Protein AF-A0A8S3CGR9-F1 (afdb_monomer)

Nearest PDB structures (foldseek):
  1qzr-assembly1_B  TM=9.239E-01  e=2.894E-05  Saccharomyces cerevisiae
  1pvg-assembly1_A  TM=9.282E-01  e=3.284E-05  Saccharomyces cerevisiae
  4gfh-assembly1_F  TM=9.311E-01  e=3.726E-05  Saccharomyces cerevisiae S288C
  4gfh-assembly1_A  TM=9.311E-01  e=3.726E-05  Saccharomyces cerevisiae S288C
  1pvg-assembly1_B  TM=9.231E-01  e=3.498E-05  Saccharomyces cerevisiae

Structure (mmCIF, N/CA/C/O backbone):
data_AF-A0A8S3CGR9-F1
#
_entry.id   AF-A0A8S3CGR9-F1
#
loop_
_atom_site.group_PDB
_atom_site.id
_atom_site.type_symbol
_atom_site.label_atom_id
_atom_site.label_alt_id
_atom_site.label_comp_id
_atom_site.label_asym_id
_atom_site.label_entity_id
_atom_site.label_seq_id
_atom_site.pdbx_PDB_ins_code
_atom_site.Cartn_x
_atom_site.Cartn_y
_atom_site.Cartn_z
_atom_site.occupancy
_atom_site.B_iso_or_equiv
_atom_site.auth_seq_id
_atom_site.auth_comp_id
_atom_site.auth_asym_id
_atom_site.auth_atom_id
_atom_site.pdbx_PDB_model_num
ATOM 1 N N . ASN A 1 1 ? 5.205 21.242 -3.071 1.00 43.91 1 ASN A N 1
ATOM 2 C CA . ASN A 1 1 ? 5.567 20.638 -4.378 1.00 43.91 1 ASN A CA 1
ATOM 3 C C . ASN A 1 1 ? 5.759 19.130 -4.229 1.00 43.91 1 ASN A C 1
ATOM 5 O O . ASN A 1 1 ? 6.881 18.669 -4.077 1.00 43.91 1 ASN A O 1
ATOM 9 N N . GLY A 1 2 ? 4.663 18.363 -4.201 1.00 44.00 2 GLY A N 1
ATOM 10 C CA . GLY A 1 2 ? 4.616 16.913 -3.925 1.00 44.00 2 GLY A CA 1
ATOM 11 C C . GLY A 1 2 ? 5.194 16.003 -5.021 1.00 44.00 2 GLY A C 1
ATOM 12 O O . GLY A 1 2 ? 4.574 15.010 -5.385 1.00 44.00 2 GLY A O 1
ATOM 13 N N . TYR A 1 3 ? 6.365 16.345 -5.561 1.00 49.44 3 TYR A N 1
ATOM 14 C CA . TYR A 1 3 ? 7.037 15.599 -6.629 1.00 49.44 3 TYR A CA 1
ATOM 15 C C . TYR A 1 3 ? 8.027 14.545 -6.114 1.00 49.44 3 TYR A C 1
ATOM 17 O O . TYR A 1 3 ? 8.349 13.625 -6.856 1.00 49.44 3 TYR A O 1
ATOM 25 N N . GLY A 1 4 ? 8.460 14.604 -4.848 1.00 45.16 4 GLY A N 1
ATOM 26 C CA . GLY A 1 4 ? 9.464 13.674 -4.306 1.00 45.16 4 GLY A CA 1
ATOM 27 C C . GLY A 1 4 ? 9.074 12.195 -4.445 1.00 45.16 4 GLY A C 1
ATOM 28 O O . GLY A 1 4 ? 9.861 11.396 -4.936 1.00 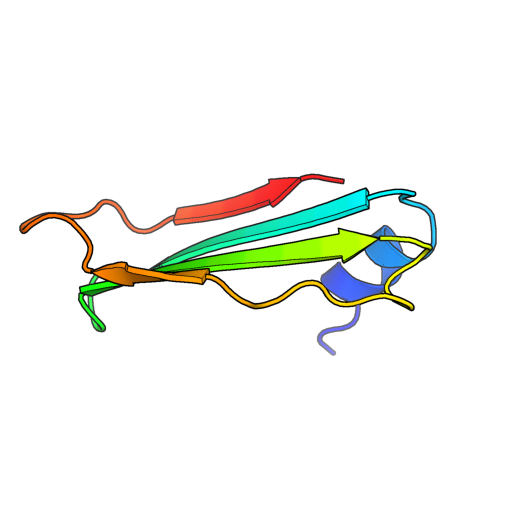45.16 4 GLY A O 1
ATOM 29 N N . ALA A 1 5 ? 7.817 11.847 -4.142 1.00 51.97 5 ALA A N 1
ATOM 30 C CA . ALA A 1 5 ? 7.312 10.474 -4.271 1.00 51.97 5 ALA A CA 1
ATOM 31 C C . ALA A 1 5 ? 7.033 10.037 -5.727 1.00 51.97 5 ALA A C 1
ATOM 33 O O . ALA A 1 5 ? 6.890 8.846 -5.998 1.00 51.97 5 ALA A O 1
ATOM 34 N N . LYS A 1 6 ? 6.949 10.984 -6.673 1.00 51.00 6 LYS A N 1
ATOM 35 C CA . LYS A 1 6 ? 6.772 10.708 -8.110 1.00 51.00 6 LYS A CA 1
ATOM 36 C C . LYS A 1 6 ? 8.106 10.607 -8.857 1.00 51.00 6 LYS A C 1
ATOM 38 O O . LYS A 1 6 ? 8.177 9.915 -9.864 1.00 51.00 6 LYS A O 1
ATOM 43 N N . VAL A 1 7 ? 9.171 11.245 -8.367 1.00 45.97 7 VAL A N 1
ATOM 44 C CA . VAL A 1 7 ? 10.486 11.230 -9.033 1.00 45.97 7 VAL A CA 1
ATOM 45 C C . VAL A 1 7 ? 11.266 9.945 -8.730 1.00 45.97 7 VAL A C 1
ATOM 47 O O . VAL A 1 7 ? 11.864 9.385 -9.642 1.00 45.97 7 VAL A O 1
ATOM 50 N N . THR A 1 8 ? 11.145 9.369 -7.526 1.00 48.56 8 THR A N 1
ATOM 51 C CA . THR A 1 8 ? 11.636 7.998 -7.241 1.00 48.56 8 THR A CA 1
ATOM 52 C C . THR A 1 8 ? 10.836 6.914 -7.994 1.00 48.56 8 THR A C 1
ATOM 54 O O . THR A 1 8 ? 11.217 5.751 -8.019 1.00 48.56 8 THR A O 1
ATOM 57 N N . ASN A 1 9 ? 9.736 7.291 -8.652 1.00 52.00 9 ASN A N 1
ATOM 58 C CA . ASN A 1 9 ? 8.742 6.395 -9.243 1.00 52.00 9 ASN A CA 1
ATOM 59 C C . ASN A 1 9 ? 8.993 6.048 -10.719 1.00 52.00 9 ASN A C 1
ATOM 61 O O . ASN A 1 9 ? 8.552 5.014 -11.212 1.00 52.00 9 ASN A O 1
ATOM 65 N N . ILE A 1 10 ? 9.731 6.897 -11.437 1.00 51.41 10 ILE A N 1
ATOM 66 C CA . ILE A 1 10 ? 9.997 6.701 -12.870 1.00 51.41 10 ILE A CA 1
ATOM 67 C C . ILE A 1 10 ? 11.087 5.647 -13.119 1.00 51.41 10 ILE A C 1
ATOM 69 O O . ILE A 1 10 ? 11.155 5.117 -14.221 1.00 51.41 10 ILE A O 1
ATOM 73 N N . PHE A 1 11 ? 11.893 5.269 -12.121 1.00 52.78 11 PHE A N 1
ATOM 74 C CA . PHE A 1 11 ? 12.977 4.285 -12.293 1.00 52.78 11 PHE A CA 1
ATOM 75 C C . PHE A 1 11 ? 12.707 2.902 -11.686 1.00 52.78 11 PHE A C 1
ATOM 77 O O . PHE A 1 11 ? 13.484 1.975 -11.919 1.00 52.78 11 PHE A O 1
ATOM 84 N N . SER A 1 12 ? 11.593 2.724 -10.977 1.00 53.19 12 SER A N 1
ATOM 85 C CA . SER A 1 12 ? 11.243 1.445 -10.361 1.00 53.19 12 SER A CA 1
ATOM 86 C C . SER A 1 12 ? 10.275 0.638 -11.215 1.00 53.19 12 SER A C 1
ATOM 88 O O . SER A 1 12 ? 9.209 1.106 -11.614 1.00 53.19 12 SER A O 1
ATOM 90 N N . LYS A 1 13 ? 10.641 -0.620 -11.492 1.00 66.00 13 LYS A N 1
ATOM 91 C CA . LYS A 1 13 ? 9.813 -1.560 -12.272 1.00 66.00 13 LYS A CA 1
ATOM 92 C C . LYS A 1 13 ? 8.492 -1.891 -11.566 1.00 66.00 13 LYS A C 1
ATOM 94 O O . LYS A 1 13 ? 7.507 -2.213 -12.233 1.00 66.00 13 LYS A O 1
ATOM 99 N N . LYS A 1 14 ? 8.472 -1.807 -10.234 1.00 75.62 14 LYS A N 1
ATOM 100 C CA . LYS A 1 14 ? 7.310 -2.065 -9.386 1.00 75.62 14 LYS A CA 1
ATOM 101 C C . LYS A 1 14 ? 7.331 -1.114 -8.200 1.00 75.62 14 LYS A C 1
ATOM 103 O O . LYS A 1 14 ? 8.300 -1.083 -7.466 1.00 75.62 14 LYS A O 1
ATOM 108 N N . PHE A 1 15 ? 6.243 -0.399 -7.979 1.00 83.31 15 PHE A N 1
ATOM 109 C CA . PHE A 1 1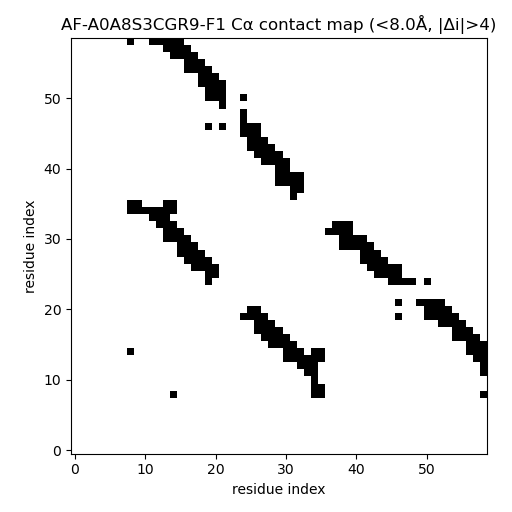5 ? 6.101 0.546 -6.883 1.00 83.31 15 PHE A CA 1
ATOM 110 C C . PHE A 1 15 ? 4.855 0.181 -6.081 1.00 83.31 15 PHE A C 1
ATOM 112 O O . PHE A 1 15 ? 3.783 0.021 -6.642 1.00 83.31 15 PHE A O 1
ATOM 119 N N . THR A 1 16 ? 4.970 -0.034 -4.778 1.00 85.12 16 THR A N 1
ATOM 120 C CA . THR A 1 16 ? 3.845 -0.375 -3.901 1.00 85.12 16 THR A CA 1
ATOM 121 C C . THR A 1 16 ? 3.784 0.612 -2.751 1.00 85.12 16 THR A C 1
ATOM 123 O O . THR A 1 16 ? 4.746 0.746 -1.999 1.00 85.12 16 THR A O 1
ATOM 126 N N . ILE A 1 17 ? 2.642 1.277 -2.605 1.00 87.88 17 ILE A N 1
ATOM 127 C CA . ILE A 1 17 ? 2.320 2.092 -1.436 1.00 87.88 17 ILE A CA 1
ATOM 128 C C . ILE A 1 17 ? 1.405 1.272 -0.547 1.00 87.88 17 ILE A C 1
ATOM 130 O O . ILE A 1 17 ? 0.385 0.763 -1.003 1.00 87.88 17 ILE A O 1
ATOM 134 N N . GLU A 1 18 ? 1.751 1.187 0.728 1.00 89.62 18 GLU A N 1
ATOM 135 C CA . GLU A 1 18 ? 0.897 0.641 1.770 1.00 89.62 18 GLU A CA 1
ATOM 136 C C . GLU A 1 18 ? 0.793 1.670 2.895 1.00 89.62 18 GLU A C 1
ATOM 138 O O . GLU A 1 18 ? 1.805 2.079 3.460 1.00 89.62 18 GLU A O 1
ATOM 143 N N . THR A 1 19 ? -0.417 2.129 3.196 1.00 89.12 19 THR A N 1
ATOM 144 C CA . THR A 1 19 ? -0.666 3.119 4.244 1.00 89.12 19 THR A CA 1
ATOM 145 C C . THR A 1 19 ? -1.774 2.645 5.163 1.00 89.12 19 THR A C 1
ATOM 147 O O . THR A 1 19 ? -2.794 2.123 4.718 1.00 89.12 19 THR A O 1
ATOM 150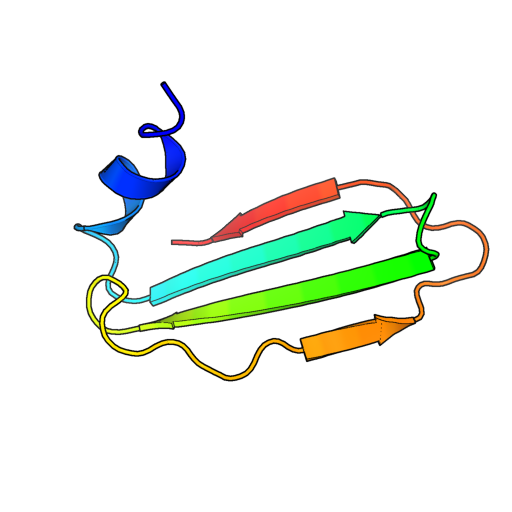 N N . CYS A 1 20 ? -1.582 2.841 6.458 1.00 88.12 20 CYS A N 1
ATOM 151 C CA . CYS A 1 20 ? -2.557 2.517 7.483 1.00 88.12 20 CYS A CA 1
ATOM 152 C C . CYS A 1 20 ? -2.977 3.802 8.184 1.00 88.12 20 CYS A C 1
ATOM 154 O O . CYS A 1 20 ? -2.134 4.481 8.768 1.00 88.12 20 CYS A O 1
ATOM 156 N N . SER A 1 21 ? -4.268 4.132 8.120 1.00 84.00 21 SER A N 1
ATOM 157 C CA . SER A 1 21 ? -4.828 5.288 8.819 1.00 84.00 21 SER A CA 1
ATOM 158 C C . SER A 1 21 ? -5.712 4.832 9.971 1.00 84.00 21 SER A C 1
ATOM 160 O O . SER A 1 21 ? -6.667 4.071 9.771 1.00 84.00 21 SER A O 1
ATOM 162 N N . LYS A 1 22 ? -5.408 5.326 11.176 1.00 82.19 22 LYS A N 1
ATOM 163 C CA . LYS A 1 22 ? -6.204 5.053 12.374 1.00 82.19 22 LYS A CA 1
ATOM 164 C C . LYS A 1 22 ? -7.512 5.839 12.367 1.00 82.19 22 LYS A C 1
ATOM 166 O O . LYS A 1 22 ? -8.528 5.300 12.797 1.0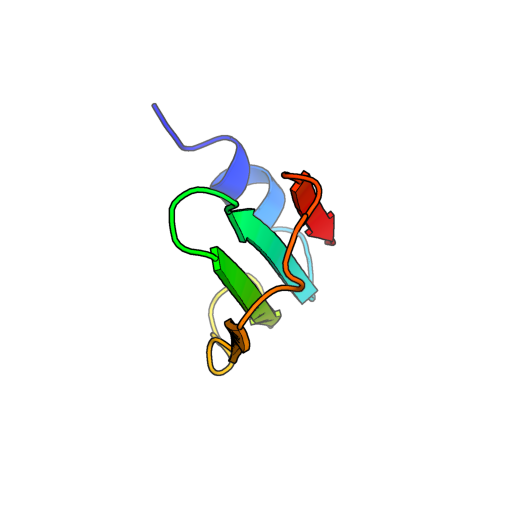0 82.19 22 LYS A O 1
ATOM 171 N N . GLU A 1 23 ? -7.498 7.058 11.828 1.00 81.25 23 GLU A N 1
ATOM 172 C CA . GLU A 1 23 ? -8.679 7.918 11.675 1.00 81.25 23 GLU A CA 1
ATOM 173 C C . GLU A 1 23 ? -9.765 7.240 10.830 1.00 81.25 23 GLU A C 1
ATOM 175 O O . GLU A 1 23 ? -10.912 7.113 11.257 1.00 81.25 23 GLU A O 1
ATOM 180 N N . TYR A 1 24 ? -9.386 6.710 9.665 1.00 80.50 24 TYR A N 1
ATOM 181 C CA . TYR A 1 24 ? -10.323 6.037 8.764 1.00 80.50 24 TYR A CA 1
ATOM 182 C C . TYR A 1 24 ? -10.510 4.547 9.076 1.00 80.50 24 TYR A C 1
ATOM 184 O O . TYR A 1 24 ? -11.338 3.902 8.428 1.00 80.50 24 TYR A O 1
ATOM 192 N N . LYS A 1 25 ? -9.736 3.987 10.022 1.00 83.44 25 LYS A N 1
ATOM 193 C CA . LYS A 1 25 ? -9.633 2.541 10.311 1.00 83.44 25 LYS A CA 1
ATOM 194 C C . LYS A 1 25 ? -9.510 1.699 9.035 1.00 83.44 25 LYS A C 1
ATOM 196 O O . LYS A 1 25 ? -10.130 0.640 8.894 1.00 83.44 25 LYS A O 1
ATOM 201 N N . LYS A 1 26 ? -8.737 2.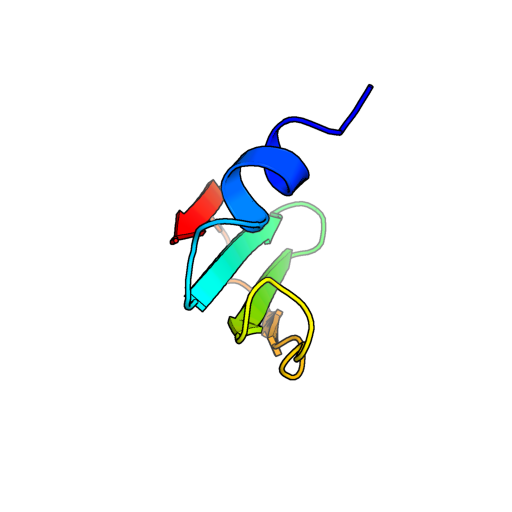210 8.071 1.00 86.56 26 LYS A N 1
ATOM 202 C CA . LYS A 1 26 ? -8.541 1.610 6.746 1.00 86.56 26 LYS A CA 1
ATOM 203 C C . LYS A 1 26 ? -7.058 1.444 6.436 1.00 86.56 26 LYS A C 1
ATOM 205 O O . LYS A 1 26 ? -6.250 2.343 6.669 1.00 86.56 26 LYS A O 1
ATOM 210 N N . LEU A 1 27 ? -6.731 0.273 5.904 1.00 88.31 27 LEU A N 1
ATOM 211 C CA . LEU A 1 27 ? -5.452 -0.044 5.300 1.00 88.31 27 LEU A CA 1
ATOM 212 C C . LEU A 1 27 ? -5.626 0.093 3.793 1.00 88.31 27 LEU A C 1
ATOM 214 O O . LEU A 1 27 ? -6.512 -0.527 3.211 1.00 88.31 27 LEU A O 1
ATOM 218 N N . PHE A 1 28 ? -4.792 0.908 3.173 1.00 88.75 28 PHE A N 1
ATOM 219 C CA . PHE A 1 28 ? -4.755 1.105 1.736 1.00 88.75 28 PHE A CA 1
ATOM 220 C C . PHE A 1 28 ? -3.465 0.511 1.196 1.00 88.75 28 PHE A C 1
ATOM 222 O O . PHE A 1 28 ? -2.382 0.798 1.704 1.00 88.75 28 PHE A O 1
ATOM 229 N N . LYS A 1 29 ? -3.577 -0.289 0.144 1.00 89.69 29 LYS A N 1
ATOM 230 C CA . LYS A 1 29 ? -2.446 -0.837 -0.585 1.00 89.69 29 LYS A CA 1
ATOM 231 C C . LYS A 1 29 ? -2.685 -0.680 -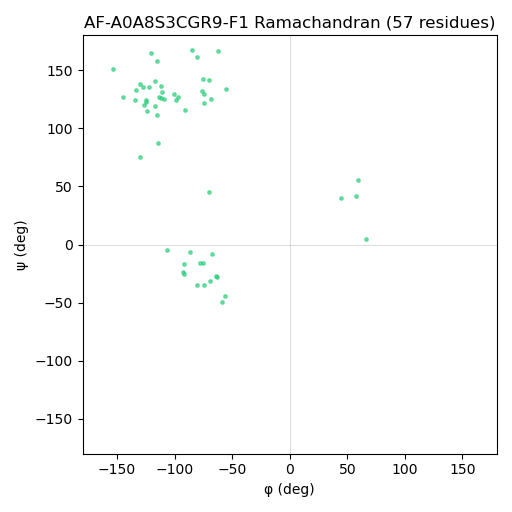2.072 1.00 89.69 29 LYS A C 1
ATOM 233 O O . LYS A 1 29 ? -3.675 -1.184 -2.589 1.00 89.69 29 LYS A O 1
ATOM 238 N N . GLN A 1 30 ? -1.759 -0.034 -2.759 1.00 87.44 30 GLN A N 1
ATOM 239 C CA . GLN A 1 30 ? -1.799 0.075 -4.207 1.00 87.44 30 GLN A CA 1
ATOM 240 C C . GLN A 1 30 ? -0.431 -0.243 -4.784 1.00 87.44 30 GLN A C 1
ATOM 242 O O . GLN A 1 30 ? 0.597 0.236 -4.302 1.00 87.44 30 GLN A O 1
ATOM 247 N N . THR A 1 31 ? -0.435 -1.078 -5.814 1.00 86.38 31 THR A N 1
ATOM 248 C CA . THR A 1 31 ? 0.758 -1.445 -6.561 1.00 86.38 31 THR A CA 1
ATOM 249 C C . THR A 1 31 ? 0.656 -0.866 -7.960 1.00 86.38 31 THR A C 1
ATOM 251 O O . THR A 1 31 ? -0.370 -0.950 -8.619 1.00 86.38 31 THR A O 1
ATOM 254 N N . TRP A 1 32 ? 1.752 -0.300 -8.420 1.00 82.81 32 TRP A N 1
ATOM 255 C CA . TRP A 1 32 ? 1.959 0.148 -9.774 1.00 82.81 32 TRP A CA 1
ATOM 256 C C . TRP A 1 32 ? 3.096 -0.653 -10.382 1.00 82.81 32 TRP A C 1
ATOM 258 O O . TRP A 1 32 ? 4.103 -0.936 -9.727 1.00 82.81 32 TRP A O 1
ATOM 268 N N . THR A 1 33 ? 2.948 -1.002 -11.647 1.00 80.12 33 THR A N 1
ATOM 269 C CA . THR A 1 33 ? 3.995 -1.639 -12.443 1.00 80.12 33 THR A CA 1
ATOM 270 C C . THR A 1 33 ? 4.328 -0.767 -13.647 1.00 80.12 33 THR A C 1
ATOM 272 O O . THR A 1 33 ? 3.583 0.163 -13.964 1.00 80.12 33 THR A O 1
ATOM 275 N N . ASN A 1 34 ? 5.464 -1.037 -14.299 1.00 77.69 34 ASN A N 1
ATOM 276 C CA . ASN A 1 34 ? 5.833 -0.387 -15.561 1.00 77.69 34 ASN A CA 1
ATOM 277 C C . ASN A 1 34 ? 5.936 1.146 -15.437 1.00 77.69 34 ASN A C 1
ATOM 279 O O . ASN A 1 34 ? 5.242 1.894 -16.124 1.00 77.69 34 ASN A O 1
ATOM 283 N N . ASN A 1 35 ? 6.765 1.627 -14.502 1.00 71.38 35 ASN A N 1
ATOM 284 C CA . ASN A 1 35 ? 7.013 3.063 -14.313 1.00 71.38 35 ASN A CA 1
ATOM 285 C C . ASN A 1 35 ? 5.713 3.855 -14.034 1.00 71.38 35 ASN A C 1
ATOM 287 O O . ASN A 1 35 ? 5.499 4.928 -14.597 1.00 71.38 35 ASN A O 1
ATOM 291 N N . MET A 1 36 ? 4.822 3.294 -13.206 1.00 67.56 36 MET A N 1
ATOM 292 C CA . MET A 1 36 ? 3.467 3.797 -12.916 1.00 67.56 36 MET A CA 1
ATOM 293 C C . MET A 1 36 ? 2.444 3.785 -14.050 1.00 67.56 36 MET A C 1
ATOM 295 O O . MET A 1 36 ? 1.337 4.286 -13.848 1.00 67.56 36 MET A O 1
ATOM 299 N N . ARG A 1 37 ? 2.763 3.236 -15.222 1.00 72.06 37 ARG A N 1
ATOM 300 C CA . ARG A 1 37 ? 1.811 3.211 -16.342 1.00 72.06 37 ARG A CA 1
ATOM 301 C C . ARG A 1 37 ? 0.638 2.282 -16.085 1.00 72.06 37 ARG A C 1
ATOM 303 O O . ARG A 1 37 ? -0.468 2.588 -16.513 1.00 72.06 37 ARG A O 1
ATOM 310 N N . ASP A 1 38 ? 0.889 1.215 -15.334 1.00 80.00 38 ASP A N 1
ATOM 311 C CA . ASP A 1 38 ? -0.089 0.169 -15.079 1.00 80.00 38 ASP A CA 1
ATOM 312 C C . ASP A 1 38 ? -0.455 0.166 -13.585 1.00 80.0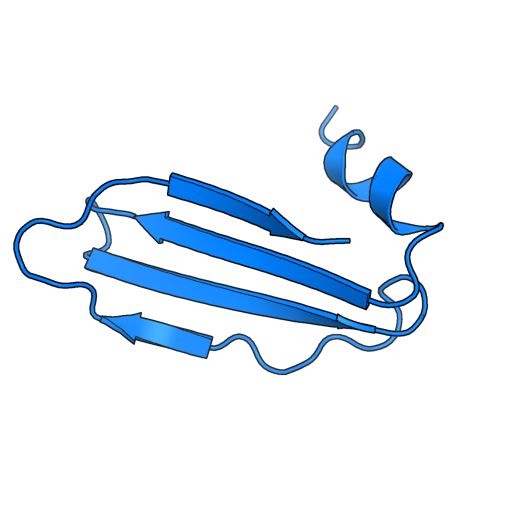0 38 ASP A C 1
ATOM 314 O O . ASP A 1 38 ? 0.199 -0.515 -12.782 1.00 80.00 38 ASP A O 1
ATOM 318 N N . PRO A 1 39 ? -1.451 0.974 -13.167 1.00 81.25 39 PRO A N 1
ATOM 319 C CA . PRO A 1 39 ? -1.998 0.899 -11.821 1.00 81.25 39 PRO A CA 1
ATOM 320 C C . PRO A 1 39 ? -2.756 -0.420 -11.653 1.00 81.25 39 PRO A C 1
ATOM 322 O O . PRO A 1 39 ? -3.668 -0.724 -12.416 1.00 81.25 39 PRO A O 1
ATOM 325 N N . GLN A 1 40 ? -2.390 -1.194 -10.635 1.00 85.06 40 GLN A N 1
ATOM 326 C CA . GLN A 1 40 ? -3.222 -2.297 -10.162 1.00 85.06 40 GLN A CA 1
ATOM 327 C C . GLN A 1 40 ? -4.327 -1.755 -9.255 1.00 85.06 40 GLN A C 1
ATOM 329 O O . GLN A 1 40 ? -4.218 -0.646 -8.709 1.00 85.06 40 GLN A O 1
ATOM 334 N N . ASP A 1 41 ? -5.368 -2.564 -9.073 1.00 87.12 41 ASP A N 1
ATOM 335 C CA . ASP A 1 41 ? -6.480 -2.231 -8.193 1.00 87.12 41 ASP A CA 1
ATOM 336 C C . ASP A 1 41 ? -5.995 -1.905 -6.779 1.00 87.12 41 ASP A C 1
ATOM 338 O O . ASP A 1 41 ? -5.160 -2.598 -6.185 1.00 87.12 41 ASP A O 1
ATOM 342 N N . ALA A 1 42 ? -6.532 -0.813 -6.240 1.00 87.12 42 ALA A N 1
ATOM 343 C CA . AL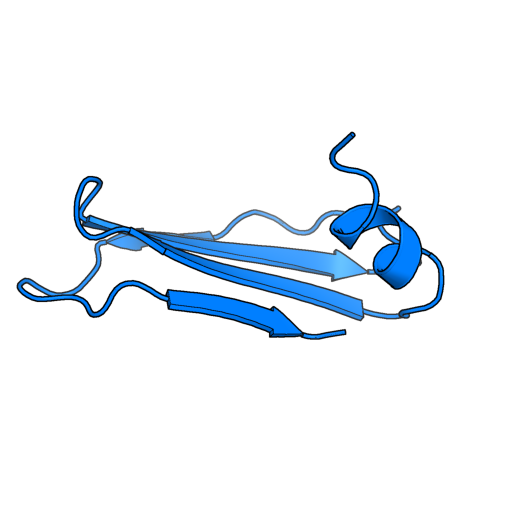A A 1 42 ? -6.272 -0.420 -4.871 1.00 87.12 42 ALA A CA 1
ATOM 344 C C . ALA A 1 42 ? -7.046 -1.342 -3.926 1.00 87.12 42 ALA A C 1
ATOM 346 O O . ALA A 1 42 ? -8.274 -1.424 -3.959 1.00 87.12 42 ALA A O 1
ATOM 347 N N . ILE A 1 43 ? -6.320 -2.008 -3.039 1.00 88.81 43 ILE A N 1
ATOM 348 C CA . ILE A 1 43 ? -6.894 -2.843 -1.996 1.00 88.81 43 ILE A CA 1
ATOM 349 C C . ILE A 1 43 ? -7.101 -1.962 -0.770 1.00 88.81 43 ILE A C 1
ATOM 351 O O . ILE A 1 43 ? -6.138 -1.468 -0.179 1.00 88.81 43 ILE A O 1
ATOM 355 N N . VAL A 1 44 ? -8.362 -1.776 -0.380 1.00 89.12 44 VAL A N 1
ATOM 356 C CA . VAL A 1 44 ? -8.728 -1.061 0.845 1.00 89.12 44 VAL A CA 1
ATOM 357 C C . VAL A 1 44 ? -9.406 -2.026 1.801 1.00 89.12 44 VAL A C 1
ATOM 359 O O . VAL A 1 44 ? -10.522 -2.477 1.553 1.00 89.12 44 VAL A O 1
ATOM 362 N N . THR A 1 45 ? -8.740 -2.346 2.905 1.00 89.06 45 THR A N 1
ATOM 363 C CA . THR A 1 45 ? -9.259 -3.253 3.935 1.00 89.06 45 THR A CA 1
ATOM 364 C C . THR A 1 45 ? -9.483 -2.515 5.249 1.00 89.06 45 THR A C 1
ATOM 366 O O . THR A 1 45 ? -8.918 -1.449 5.492 1.00 89.06 45 THR A O 1
ATOM 369 N N . LYS A 1 46 ? -10.351 -3.057 6.111 1.00 87.12 46 LYS A N 1
ATOM 370 C CA . LYS A 1 46 ? -10.504 -2.550 7.482 1.00 87.12 46 LYS A CA 1
ATOM 371 C C . LYS A 1 46 ? -9.253 -2.890 8.292 1.00 87.12 46 LYS A C 1
ATOM 373 O O . LYS A 1 46 ? -8.693 -3.973 8.135 1.00 87.12 46 LYS A O 1
ATOM 378 N N . THR A 1 47 ? -8.825 -1.973 9.151 1.00 83.81 47 THR A N 1
ATOM 379 C CA . THR A 1 47 ? -7.698 -2.206 10.063 1.00 83.81 47 THR A CA 1
ATOM 380 C C . THR A 1 47 ? -8.165 -2.916 11.329 1.00 83.81 47 THR A C 1
ATOM 382 O O . THR A 1 47 ? -9.359 -2.958 11.625 1.00 83.81 47 THR A O 1
ATOM 385 N N . SER A 1 48 ? -7.216 -3.417 12.119 1.00 82.81 48 SER A N 1
ATOM 386 C CA . SER A 1 48 ? -7.470 -3.848 13.497 1.00 82.81 48 SER A CA 1
ATOM 387 C C . SER A 1 48 ? -7.941 -2.683 14.384 1.00 82.81 48 SER A C 1
ATOM 389 O O . SER A 1 48 ? -7.815 -1.519 14.000 1.00 82.81 48 SER A O 1
ATOM 391 N N . ASP A 1 49 ? -8.474 -2.991 15.573 1.00 77.31 49 ASP A N 1
ATOM 392 C CA . ASP A 1 49 ? -9.079 -2.009 16.494 1.00 77.31 49 ASP A CA 1
ATOM 393 C C . ASP A 1 49 ? -8.105 -0.946 17.022 1.00 77.31 49 ASP A C 1
ATOM 395 O O . ASP A 1 49 ? -8.509 0.185 17.298 1.00 77.31 49 ASP A O 1
ATOM 399 N N . ASN A 1 50 ? -6.814 -1.276 17.120 1.00 79.31 50 ASN A N 1
ATOM 400 C CA . ASN A 1 50 ? -5.757 -0.326 17.465 1.00 79.31 50 ASN A CA 1
ATOM 401 C C . ASN A 1 50 ? -4.605 -0.417 16.455 1.00 79.31 50 ASN A C 1
ATOM 403 O O . ASN A 1 50 ? -3.562 -1.014 16.742 1.00 79.31 50 ASN A O 1
ATOM 407 N N . PRO A 1 51 ? -4.794 0.130 15.245 1.00 79.31 51 PRO A N 1
ATOM 408 C CA . PRO A 1 51 ? -3.788 0.046 14.210 1.00 79.31 51 PRO A CA 1
ATOM 409 C C . PRO A 1 51 ? -2.652 1.026 14.506 1.00 79.31 51 PRO A C 1
ATOM 411 O O . PRO A 1 51 ? -2.880 2.146 14.970 1.00 79.31 51 PRO A O 1
ATOM 414 N N . LYS A 1 52 ? -1.416 0.620 14.207 1.00 82.38 52 LYS A N 1
ATOM 415 C CA . LYS A 1 52 ? -0.306 1.572 14.111 1.00 82.38 52 LYS A CA 1
ATOM 416 C C . LYS A 1 52 ? -0.428 2.314 12.789 1.00 82.38 52 LYS A C 1
ATOM 418 O O . LYS A 1 52 ? -0.631 1.688 11.750 1.00 82.38 52 LYS A O 1
ATOM 423 N N . GLU A 1 53 ? -0.307 3.632 12.831 1.00 85.81 53 GLU A N 1
ATOM 424 C CA . GLU A 1 53 ? -0.227 4.434 11.617 1.00 85.81 53 GLU A CA 1
ATOM 425 C C . GLU A 1 53 ? 1.150 4.252 10.996 1.00 85.81 53 GLU A C 1
ATOM 427 O O . GLU A 1 53 ? 2.175 4.332 11.676 1.00 85.81 53 GLU A O 1
ATOM 432 N N . PHE A 1 54 ? 1.170 3.946 9.707 1.00 86.44 54 PHE A N 1
ATOM 433 C CA . PHE A 1 54 ? 2.406 3.817 8.960 1.00 86.44 54 PHE A CA 1
ATOM 434 C C . PHE A 1 54 ? 2.153 4.121 7.494 1.00 86.44 54 PHE A C 1
ATOM 436 O O . PHE A 1 54 ? 1.074 3.842 6.969 1.00 86.44 54 PHE A O 1
ATOM 443 N N . THR A 1 55 ? 3.194 4.615 6.836 1.00 85.75 55 THR A N 1
ATOM 444 C CA . THR A 1 55 ? 3.266 4.719 5.383 1.00 85.75 55 THR A CA 1
ATOM 445 C C . THR A 1 55 ? 4.517 3.985 4.948 1.00 85.75 55 THR A C 1
ATOM 447 O O . THR A 1 55 ? 5.632 4.371 5.296 1.00 85.75 55 THR A O 1
ATOM 450 N N . ARG A 1 56 ? 4.335 2.898 4.208 1.00 84.44 56 ARG A N 1
ATOM 451 C CA . ARG A 1 56 ? 5.410 2.093 3.646 1.00 84.4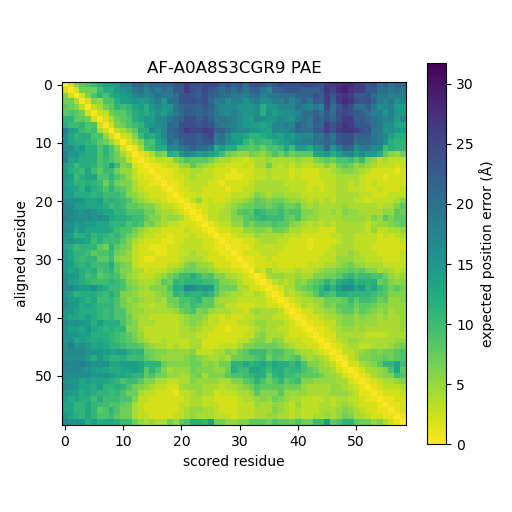4 56 ARG A CA 1
ATOM 452 C C . ARG A 1 56 ? 5.396 2.243 2.137 1.00 84.44 56 ARG A C 1
ATOM 454 O O . ARG A 1 56 ? 4.385 2.000 1.485 1.00 84.44 56 ARG A O 1
ATOM 461 N N . ILE A 1 57 ? 6.545 2.620 1.596 1.00 82.12 57 ILE A N 1
ATOM 462 C CA . ILE A 1 57 ? 6.775 2.714 0.160 1.00 82.12 57 ILE A CA 1
ATOM 463 C C . ILE A 1 57 ? 7.803 1.645 -0.203 1.00 82.12 57 ILE A C 1
ATOM 465 O O . ILE A 1 57 ? 8.860 1.558 0.417 1.00 82.12 57 ILE A O 1
ATOM 469 N N . THR A 1 58 ? 7.476 0.808 -1.180 1.00 82.06 58 THR A N 1
ATOM 470 C CA . THR A 1 58 ? 8.352 -0.237 -1.725 1.00 82.06 58 THR A CA 1
ATOM 471 C C . THR A 1 58 ? 8.522 0.014 -3.218 1.00 82.06 58 THR A C 1
ATOM 473 O O . THR A 1 58 ? 7.538 0.322 -3.884 1.00 82.06 58 THR A O 1
ATOM 476 N N . PHE A 1 59 ? 9.744 -0.083 -3.734 1.00 75.88 59 PHE A N 1
ATOM 477 C CA . PHE A 1 59 ? 10.113 0.280 -5.104 1.00 75.88 59 PHE A CA 1
ATOM 478 C C . PHE A 1 59 ? 10.946 -0.819 -5.778 1.00 75.88 59 PHE A C 1
ATOM 480 O O . PHE A 1 59 ? 11.330 -1.776 -5.067 1.00 75.88 59 PHE A O 1
#

Sequence (59 aa):
NGYGAKVTNIFSKKFTIETCSKEYKKLFKQTWTNNMRDPQDAIVTKTSDNPKEFTRITF

Secondary structure (DSSP, 8-state):
-TTHHHHTTSS-SEEEEEEEETTTTEEEEEEEETTTTEEPPPEEEEPPSSPPPEEEEE-

Organism: NCBI:txid392030

Foldseek 3Di:
DPCPVLVVQQPDQKKKKWWQDLVVQKIWIWMAGDSNPRTDDIDIDGHPNDDDTDIDMDD

InterPro domains:
  IPR036890 Histidine kinase/HSP90-like ATPase superfamily [G3DSA:3.30.565.10] (1-59)
  IPR036890 Histidine kinase/HSP90-like ATPase superfamily [SSF55874] (1-59)
  IPR050634 DNA Topoisomerase II [PTHR10169] (1-59)

Mean predicted aligned error: 8.18 Å

Radius of gyration: 12.62 Å; Cα contacts (8 Å, |Δi|>4): 117; chains: 1; bounding box: 24×24×34 Å

Solvent-accessible surface area (backbone atoms only — not comparable to full-atom values): 3383 Å² total; per-residue (Å²): 131,90,49,70,79,55,62,69,35,65,80,25,66,40,37,35,44,37,36,33,41,59,90,75,37,32,31,39,36,36,42,24,30,64,45,61,73,45,70,48,78,69,46,73,43,78,47,64,99,80,52,75,70,47,78,47,78,46,97

pLDDT: mean 76.04, std 14.58, range [43.91, 89.69]